Protein AF-A0A3S3CZH0-F1 (afdb_monomer_lite)

Foldseek 3Di:
DDDDDDDDDDDDDDDDDDDDPPPPPDDDDDDDDDDDPDDPPPPPPQDPVNVVVVVVVVVVVVVCVVPVQFDDWDWDQDPPDPDRIDIDTFGQADDDPAWAKWAFPPDPAPDRIWTKHWDCVPDDPNWTKIWTWDAHPNDIDIDIDTPVVPRRGIHYGDDD

Radius of gyration: 32.29 Å; chains: 1; bounding box: 43×74×87 Å

Sequence (160 aa):
MLKKITASADGGALPNSMVNRRLILAGMTSLPAMAGATASATAKTITPLERFNAALAEFKAAAEALDPRIYDWTIKSNGDLGCGLLIAAWRQTTVYEGDGWYAVPHSRIEDDRVFVERSPKHDRNGERWFRITSYYGNRPASAVTPESSFIKEYGRKLSL

pLDDT: mean 77.38, std 21.3, range [31.55, 97.62]

Structure (mmCIF, N/CA/C/O backbone):
data_AF-A0A3S3CZH0-F1
#
_entry.id   AF-A0A3S3CZH0-F1
#
loop_
_atom_site.group_PDB
_atom_site.id
_atom_site.type_symbol
_atom_site.label_atom_id
_atom_site.label_alt_id
_atom_site.label_comp_id
_atom_site.label_asym_id
_atom_site.label_entity_id
_atom_site.label_seq_id
_atom_site.pdbx_PDB_ins_code
_atom_site.Cartn_x
_atom_site.Cartn_y
_atom_site.Cartn_z
_atom_site.occupancy
_atom_site.B_iso_or_equiv
_atom_site.auth_seq_id
_atom_site.auth_comp_id
_atom_site.auth_asym_id
_atom_site.auth_atom_id
_atom_site.pdbx_PDB_model_num
ATOM 1 N N . MET A 1 1 ? 12.975 -52.040 -32.795 1.00 38.78 1 MET A N 1
ATOM 2 C CA . MET A 1 1 ? 12.580 -52.257 -34.207 1.00 38.78 1 MET A CA 1
ATOM 3 C C . MET A 1 1 ? 11.265 -51.523 -34.450 1.00 38.78 1 MET A C 1
ATOM 5 O O . MET A 1 1 ? 10.248 -51.940 -33.912 1.00 38.78 1 MET A O 1
ATOM 9 N N . LEU A 1 2 ? 11.299 -50.386 -35.155 1.00 36.19 2 LEU A N 1
ATOM 10 C CA . LEU A 1 2 ? 10.114 -49.584 -35.487 1.00 36.19 2 LEU A CA 1
ATOM 11 C C . LEU A 1 2 ? 9.284 -50.282 -36.577 1.00 36.19 2 LEU A C 1
ATOM 13 O O . LEU A 1 2 ? 9.810 -50.575 -37.650 1.00 36.19 2 LEU A O 1
ATOM 17 N N . LYS A 1 3 ? 7.985 -50.487 -36.331 1.00 40.25 3 LYS A N 1
ATOM 18 C CA . LYS A 1 3 ? 7.010 -50.819 -37.379 1.00 40.25 3 LYS A CA 1
ATOM 19 C C . LYS A 1 3 ? 6.496 -49.527 -38.010 1.00 40.25 3 LYS A C 1
ATOM 21 O O . LYS A 1 3 ? 5.883 -48.696 -37.350 1.00 40.25 3 LYS A O 1
ATOM 26 N N . LYS A 1 4 ? 6.780 -49.388 -39.301 1.00 38.50 4 LYS A N 1
ATOM 27 C CA . LYS A 1 4 ? 6.278 -48.356 -40.207 1.00 38.50 4 LYS A CA 1
ATOM 28 C C . LYS A 1 4 ? 4.802 -48.662 -40.497 1.00 38.50 4 LYS A C 1
ATOM 30 O O . L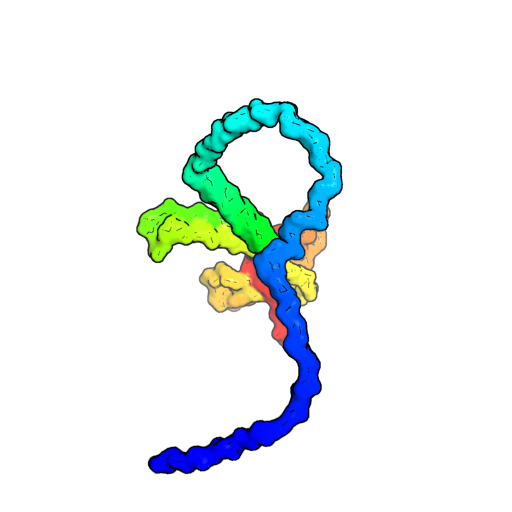YS A 1 4 ? 4.510 -49.746 -40.993 1.00 38.50 4 LYS A O 1
ATOM 35 N N . ILE A 1 5 ? 3.896 -47.738 -40.187 1.00 42.53 5 ILE A N 1
ATOM 36 C CA . ILE A 1 5 ? 2.503 -47.775 -40.652 1.00 42.53 5 ILE A CA 1
ATOM 37 C C . ILE A 1 5 ? 2.254 -46.486 -41.434 1.00 42.53 5 ILE A C 1
ATOM 39 O O . ILE A 1 5 ? 2.339 -45.382 -40.905 1.00 42.53 5 ILE A O 1
ATOM 43 N N . THR A 1 6 ? 2.030 -46.675 -42.727 1.00 38.12 6 THR A N 1
ATOM 44 C CA . THR A 1 6 ? 1.561 -45.719 -43.731 1.00 38.12 6 THR A CA 1
ATOM 45 C C . THR A 1 6 ? 0.096 -45.353 -43.500 1.00 38.12 6 THR A C 1
ATOM 47 O O . THR A 1 6 ? -0.707 -46.229 -43.190 1.00 38.12 6 THR A O 1
ATOM 50 N N . ALA A 1 7 ? -0.260 -44.089 -43.739 1.00 41.06 7 ALA A N 1
ATOM 51 C CA . ALA A 1 7 ? -1.637 -43.652 -43.959 1.00 41.06 7 ALA A CA 1
ATOM 52 C C . ALA A 1 7 ? -1.792 -43.131 -45.398 1.00 41.06 7 ALA A C 1
ATOM 54 O O . ALA A 1 7 ? -0.850 -42.586 -45.974 1.00 41.06 7 ALA A O 1
ATOM 55 N N . SER A 1 8 ? -2.973 -43.393 -45.954 1.00 37.66 8 SER A N 1
ATOM 56 C CA . SER A 1 8 ? -3.353 -43.314 -47.366 1.00 37.66 8 SER A CA 1
ATOM 57 C C . SER A 1 8 ? -3.552 -41.888 -47.878 1.00 37.66 8 SER A C 1
ATOM 59 O O . SER A 1 8 ? -4.036 -41.022 -47.152 1.00 37.66 8 SER A O 1
ATOM 61 N N . ALA A 1 9 ? -3.236 -41.694 -49.159 1.00 44.59 9 ALA A N 1
ATOM 62 C CA . ALA A 1 9 ? -3.735 -40.600 -49.984 1.00 44.59 9 ALA A CA 1
ATOM 63 C C . ALA A 1 9 ? -5.150 -40.935 -50.490 1.00 44.59 9 ALA A C 1
ATOM 65 O O . ALA A 1 9 ? -5.438 -42.113 -50.684 1.00 44.59 9 ALA A O 1
ATOM 66 N N . ASP A 1 10 ? -5.987 -39.900 -50.616 1.00 38.41 10 ASP A N 1
ATOM 67 C CA . ASP A 1 10 ? -7.184 -39.719 -51.467 1.00 38.41 10 ASP A CA 1
ATOM 68 C C . ASP A 1 10 ? -8.091 -38.706 -50.740 1.00 38.41 10 ASP A C 1
ATOM 70 O O . ASP A 1 10 ? -8.355 -38.848 -49.554 1.00 38.41 10 ASP A O 1
ATOM 74 N N . GLY A 1 11 ? -8.603 -37.619 -51.303 1.00 34.88 11 GLY A N 1
ATOM 75 C CA . GLY A 1 11 ? -8.612 -37.080 -52.652 1.00 34.88 11 GLY A CA 1
ATOM 76 C C . GLY A 1 11 ? -9.591 -35.897 -52.619 1.00 34.88 11 GLY A C 1
ATOM 77 O O . GLY A 1 11 ? -10.678 -36.006 -52.056 1.00 34.88 11 GLY A O 1
ATOM 78 N N . GLY A 1 12 ? -9.198 -34.748 -53.166 1.00 31.55 12 GLY A N 1
ATOM 79 C CA . GLY A 1 12 ? -10.036 -33.546 -53.202 1.00 31.55 12 GLY A CA 1
ATOM 80 C C . GLY A 1 12 ? -9.333 -32.384 -53.899 1.00 31.55 12 GLY A C 1
ATOM 81 O O . GLY A 1 12 ? -8.758 -31.520 -53.249 1.00 31.55 12 GLY A O 1
ATOM 82 N N . ALA A 1 13 ? -9.332 -32.413 -55.232 1.00 35.16 13 ALA A N 1
ATOM 83 C CA . ALA A 1 13 ? -8.869 -31.354 -56.137 1.00 35.16 13 ALA A CA 1
ATOM 84 C C . ALA A 1 13 ? -9.944 -30.228 -56.220 1.00 35.16 13 ALA A C 1
ATOM 86 O O . ALA A 1 13 ? -11.094 -30.503 -55.896 1.00 35.16 13 ALA A O 1
ATOM 87 N N . LEU A 1 14 ? -9.752 -28.946 -56.576 1.00 39.91 14 LEU A N 1
ATOM 88 C CA . LEU A 1 14 ? -8.950 -28.154 -57.542 1.00 39.91 14 LEU A CA 1
ATOM 89 C C . LEU A 1 14 ? -9.093 -26.643 -57.132 1.00 39.91 14 LEU A C 1
ATOM 91 O O . LEU A 1 14 ? -9.837 -26.386 -56.186 1.00 39.91 14 LEU A O 1
ATOM 95 N N . PRO A 1 15 ? -8.581 -25.607 -57.849 1.00 46.19 15 PRO A N 1
ATOM 96 C CA . PRO A 1 15 ? -7.591 -25.560 -58.923 1.00 46.19 15 PRO A CA 1
ATOM 97 C C . PRO A 1 15 ? -6.416 -24.592 -58.663 1.00 46.19 15 PRO A C 1
ATOM 99 O O . PRO A 1 15 ? -6.454 -23.642 -57.886 1.00 46.19 15 PRO A O 1
ATOM 102 N N . ASN A 1 16 ? -5.385 -24.824 -59.464 1.00 52.00 16 ASN A N 1
ATOM 103 C CA . ASN A 1 16 ? -4.320 -23.904 -59.822 1.00 52.00 16 ASN A CA 1
ATOM 104 C C . ASN A 1 16 ? -4.896 -22.589 -60.395 1.00 52.00 16 ASN A C 1
ATOM 106 O O . ASN A 1 16 ? -5.532 -22.609 -61.447 1.00 52.00 16 ASN A O 1
ATOM 110 N N . SER A 1 17 ? -4.601 -21.441 -59.787 1.00 43.41 17 SER A N 1
ATOM 111 C CA . SER A 1 17 ? -4.575 -20.175 -60.526 1.00 43.41 17 SER A CA 1
ATOM 112 C C . SER A 1 17 ? -3.340 -19.385 -60.124 1.00 43.41 17 SER A C 1
ATOM 114 O O . SER A 1 17 ? -3.255 -18.820 -59.034 1.00 43.41 17 SER A O 1
ATOM 116 N N . MET A 1 18 ? -2.369 -19.385 -61.033 1.00 50.25 18 MET A N 1
ATOM 117 C CA . MET A 1 18 ? -1.267 -18.439 -61.095 1.00 50.25 18 MET A CA 1
ATOM 118 C C . MET A 1 18 ? -1.773 -17.020 -60.810 1.00 50.25 18 MET A C 1
ATOM 120 O O . MET A 1 18 ? -2.481 -16.444 -61.632 1.00 50.25 18 MET A O 1
ATOM 124 N N . VAL A 1 19 ? -1.387 -16.433 -59.677 1.00 45.81 19 VAL A N 1
ATOM 125 C CA . VAL A 1 19 ? -1.549 -14.993 -59.456 1.00 45.81 19 VAL A CA 1
ATOM 126 C C . VAL A 1 19 ? -0.182 -14.396 -59.156 1.00 45.81 19 VAL A C 1
ATOM 128 O O . VAL A 1 19 ? 0.452 -14.639 -58.131 1.00 45.81 19 VAL A O 1
ATOM 131 N N . ASN A 1 20 ? 0.280 -13.655 -60.158 1.00 46.03 20 ASN A N 1
ATOM 132 C CA . ASN A 1 20 ? 1.521 -12.907 -60.240 1.00 46.03 20 ASN A CA 1
ATOM 133 C C . ASN A 1 20 ? 1.842 -12.118 -58.960 1.00 46.03 20 ASN A C 1
ATOM 135 O O . ASN A 1 20 ? 1.115 -11.198 -58.590 1.00 46.03 20 ASN A O 1
ATOM 139 N N . ARG A 1 21 ? 3.032 -12.347 -58.388 1.00 49.94 21 ARG A N 1
ATOM 140 C CA . ARG A 1 21 ? 3.687 -11.490 -57.372 1.00 49.94 21 ARG A CA 1
ATOM 141 C C . ARG A 1 21 ? 4.088 -10.091 -57.898 1.00 49.94 21 ARG A C 1
ATOM 143 O O . ARG A 1 21 ? 5.068 -9.514 -57.438 1.00 49.94 21 ARG A O 1
ATOM 150 N N . ARG A 1 22 ? 3.392 -9.542 -58.898 1.00 54.28 22 ARG A N 1
ATOM 151 C CA . ARG A 1 22 ? 3.813 -8.327 -59.622 1.00 54.28 22 ARG A CA 1
ATOM 152 C C . ARG A 1 22 ? 2.708 -7.324 -59.953 1.00 54.28 22 ARG A C 1
ATOM 154 O O . ARG A 1 22 ? 2.944 -6.442 -60.767 1.00 54.28 22 ARG A O 1
ATOM 161 N N . LEU A 1 23 ? 1.541 -7.395 -59.315 1.00 50.50 23 LEU A N 1
ATOM 162 C CA . LEU A 1 23 ? 0.478 -6.419 -59.572 1.00 50.50 23 LEU A CA 1
ATOM 163 C C . LEU A 1 23 ? -0.247 -5.974 -58.293 1.00 50.50 23 LEU A C 1
ATOM 165 O O . LEU A 1 23 ? -1.427 -6.233 -58.112 1.00 50.50 23 LEU A O 1
ATOM 169 N N . ILE A 1 24 ? 0.464 -5.269 -57.411 1.00 53.31 24 ILE A N 1
ATOM 170 C CA . ILE A 1 24 ? -0.151 -4.258 -56.534 1.00 53.31 24 ILE A CA 1
ATOM 171 C C . ILE A 1 24 ? 0.693 -2.986 -56.673 1.00 53.31 24 ILE A C 1
ATOM 173 O O . ILE A 1 24 ? 1.469 -2.613 -55.803 1.00 53.31 24 ILE A O 1
ATOM 177 N N . LEU A 1 25 ? 0.599 -2.371 -57.853 1.00 51.59 25 LEU A N 1
ATOM 178 C CA . LEU A 1 25 ? 1.055 -1.009 -58.127 1.00 51.59 25 LEU A CA 1
ATOM 179 C C . LEU A 1 25 ? 0.090 -0.374 -59.134 1.00 51.59 25 LEU A C 1
ATOM 181 O O . LEU A 1 25 ? 0.439 -0.113 -60.278 1.00 51.59 25 LEU A O 1
ATOM 185 N N . ALA A 1 26 ? -1.163 -0.206 -58.723 1.00 51.56 26 ALA A N 1
ATOM 186 C CA . ALA A 1 26 ? -2.151 0.587 -59.449 1.00 51.56 26 ALA A CA 1
ATOM 187 C C . ALA A 1 26 ? -3.289 0.947 -58.487 1.00 51.56 26 ALA A C 1
ATOM 189 O O . ALA A 1 26 ? -4.358 0.350 -58.496 1.00 51.56 26 ALA A O 1
ATOM 190 N N . GLY A 1 27 ? -3.005 1.886 -57.590 1.00 47.84 27 GLY A N 1
ATOM 191 C CA . GLY A 1 27 ? -3.966 2.405 -56.617 1.00 47.84 27 GLY A CA 1
ATOM 192 C C . GLY A 1 27 ? -3.541 3.758 -56.055 1.00 47.84 27 GLY A C 1
ATOM 193 O O . GLY A 1 27 ? -3.803 4.052 -54.898 1.00 47.84 27 GLY A O 1
ATOM 194 N N . MET A 1 28 ? -2.826 4.555 -56.855 1.00 42.84 28 MET A N 1
ATOM 195 C CA . MET A 1 28 ? -2.484 5.943 -56.550 1.00 42.84 28 MET A CA 1
ATOM 196 C C . MET A 1 28 ? -3.220 6.838 -57.542 1.00 42.84 28 MET A C 1
ATOM 198 O O . MET A 1 28 ? -2.670 7.252 -58.559 1.00 42.84 28 MET A O 1
ATOM 202 N N . THR A 1 29 ? -4.490 7.106 -57.270 1.00 45.97 29 THR A N 1
ATOM 203 C CA . THR A 1 29 ? -5.198 8.221 -57.896 1.00 45.97 29 THR A CA 1
ATOM 204 C C . THR A 1 29 ? -5.068 9.437 -56.983 1.00 45.97 29 THR A C 1
ATOM 206 O O . THR A 1 29 ? -5.428 9.370 -55.812 1.00 45.97 29 THR A O 1
ATOM 209 N N . SER A 1 30 ? -4.526 10.512 -57.565 1.00 45.75 30 SER A N 1
ATOM 210 C CA . SER A 1 30 ? -4.386 11.889 -57.063 1.00 45.75 30 SER A CA 1
ATOM 211 C C . SER A 1 30 ? -3.413 12.147 -55.901 1.00 45.75 30 SER A C 1
ATOM 213 O O . SER A 1 30 ? -3.822 12.405 -54.773 1.00 45.75 30 SER A O 1
ATOM 215 N N . LEU A 1 31 ? -2.116 12.208 -56.220 1.00 39.88 31 LEU A N 1
ATOM 2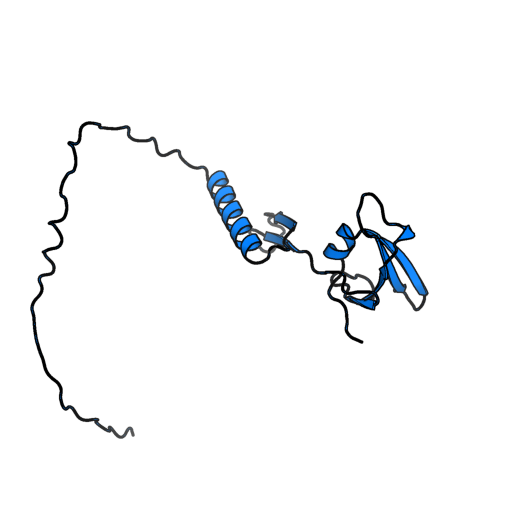16 C CA . LEU A 1 31 ? -1.166 13.084 -55.522 1.00 39.88 31 LEU A CA 1
ATOM 217 C C . LEU A 1 31 ? -1.116 14.435 -56.259 1.00 39.88 31 LEU A C 1
ATOM 219 O O . LEU A 1 31 ? -0.814 14.436 -57.455 1.00 39.88 31 LEU A O 1
ATOM 223 N N . PRO A 1 32 ? -1.355 15.585 -55.604 1.00 45.69 32 PRO A N 1
ATOM 224 C CA . PRO A 1 32 ? -0.863 16.855 -56.110 1.00 45.69 32 PRO A CA 1
ATOM 225 C C . PRO A 1 32 ? 0.668 16.874 -56.040 1.00 45.69 32 PRO A C 1
ATOM 227 O O . PRO A 1 32 ? 1.282 16.274 -55.158 1.00 45.69 32 PRO A O 1
ATOM 230 N N . ALA A 1 33 ? 1.252 17.553 -57.020 1.00 44.06 33 ALA A N 1
ATOM 231 C CA . ALA A 1 33 ? 2.670 17.645 -57.319 1.00 44.06 33 ALA A CA 1
ATOM 232 C C . ALA A 1 33 ? 3.585 17.853 -56.099 1.00 44.06 33 ALA A C 1
ATOM 234 O O . ALA A 1 33 ? 3.340 18.701 -55.242 1.00 44.06 33 ALA A O 1
ATOM 235 N N . MET A 1 34 ? 4.712 17.135 -56.105 1.00 49.91 34 MET A N 1
ATOM 236 C CA . MET A 1 34 ? 5.886 17.486 -55.316 1.00 49.91 34 MET A CA 1
ATOM 237 C C . MET A 1 34 ? 6.344 18.902 -55.685 1.00 49.91 34 MET A C 1
ATOM 239 O O . MET A 1 34 ? 6.913 19.122 -56.751 1.00 49.91 34 MET A O 1
ATOM 243 N N . ALA A 1 35 ? 6.133 19.848 -54.781 1.00 45.84 35 ALA A N 1
ATOM 244 C CA . ALA A 1 35 ? 6.847 21.112 -54.745 1.00 45.84 35 ALA A CA 1
ATOM 245 C C . ALA A 1 35 ? 7.056 21.469 -53.275 1.00 45.84 35 ALA A C 1
ATOM 247 O O . ALA A 1 35 ? 6.148 21.924 -52.587 1.00 45.84 35 ALA A O 1
ATOM 248 N N . GLY A 1 36 ? 8.257 21.189 -52.785 1.00 44.84 36 GLY A N 1
ATOM 249 C CA . GLY A 1 36 ? 8.641 21.479 -51.414 1.00 44.84 36 GLY A CA 1
ATOM 250 C C . GLY A 1 36 ? 9.669 20.480 -50.931 1.00 44.84 36 GLY A C 1
ATOM 251 O O . GLY A 1 36 ? 9.329 19.503 -50.275 1.00 44.84 36 GLY A O 1
ATOM 252 N N . ALA A 1 37 ? 10.939 20.742 -51.232 1.00 53.16 37 ALA A N 1
ATOM 253 C CA . ALA A 1 37 ? 12.035 20.269 -50.402 1.00 53.16 37 ALA A CA 1
ATOM 254 C C . ALA A 1 37 ? 11.871 20.904 -49.010 1.00 53.16 37 ALA A C 1
ATOM 256 O O . ALA A 1 37 ? 12.491 21.914 -48.686 1.00 53.16 37 ALA A O 1
ATOM 257 N N . THR A 1 38 ? 10.953 20.376 -48.204 1.00 46.06 38 THR A N 1
ATOM 258 C CA . THR A 1 38 ? 10.794 20.785 -46.816 1.00 46.06 38 THR A CA 1
ATOM 259 C C . THR A 1 38 ? 11.893 20.103 -46.033 1.00 46.06 38 THR A C 1
ATOM 261 O O . THR A 1 38 ? 11.838 18.896 -45.833 1.00 46.06 38 THR A O 1
ATOM 264 N N . ALA A 1 39 ? 12.894 20.913 -45.689 1.00 48.41 39 ALA A N 1
ATOM 265 C CA . ALA A 1 39 ? 13.838 20.766 -44.594 1.00 48.41 39 ALA A CA 1
ATOM 266 C C . ALA A 1 39 ? 14.249 19.326 -44.257 1.00 48.41 39 ALA A C 1
ATOM 268 O O . ALA A 1 39 ? 13.476 18.549 -43.701 1.00 48.41 39 ALA A O 1
ATOM 269 N N . SER A 1 40 ? 15.537 19.027 -44.448 1.00 43.75 40 SER A N 1
ATOM 270 C CA . SER A 1 40 ? 16.212 18.075 -43.569 1.00 43.75 40 SER A CA 1
ATOM 271 C C . SER A 1 40 ? 15.951 18.543 -42.138 1.00 43.75 40 SER A C 1
ATOM 273 O O . SER A 1 40 ? 16.577 19.493 -41.665 1.00 43.75 40 SER A O 1
ATOM 275 N N . ALA A 1 41 ? 14.938 17.963 -41.492 1.00 53.88 41 ALA A N 1
ATOM 276 C CA . ALA A 1 41 ? 14.737 18.113 -40.073 1.00 53.88 41 ALA A CA 1
ATOM 277 C C . ALA A 1 41 ? 16.018 17.554 -39.477 1.00 53.88 41 ALA A C 1
ATOM 279 O O . ALA A 1 41 ? 16.265 16.350 -39.552 1.00 53.88 41 ALA A O 1
ATOM 280 N N . THR A 1 42 ? 16.880 18.439 -38.985 1.00 53.03 42 THR A N 1
ATOM 281 C CA . THR A 1 42 ? 18.011 18.067 -38.152 1.00 53.03 42 THR A CA 1
ATOM 282 C C . THR A 1 42 ? 17.440 17.147 -37.090 1.00 53.03 42 THR A C 1
ATOM 284 O O . THR A 1 42 ? 16.685 17.592 -36.226 1.00 53.03 42 THR A O 1
ATOM 287 N N . ALA A 1 43 ? 17.694 15.843 -37.235 1.00 60.47 43 ALA A N 1
ATOM 288 C CA . ALA A 1 43 ? 17.198 14.842 -36.315 1.00 60.47 43 ALA A CA 1
ATOM 289 C C . ALA A 1 43 ? 17.694 15.279 -34.944 1.00 60.47 43 ALA A C 1
ATOM 291 O O . ALA A 1 43 ? 18.899 15.283 -34.695 1.00 60.47 43 ALA A O 1
ATOM 292 N N . LYS A 1 44 ? 16.777 15.777 -34.109 1.00 70.50 44 LYS A N 1
ATOM 293 C CA . LYS A 1 44 ? 17.123 16.295 -32.795 1.00 70.50 44 LYS A CA 1
ATOM 294 C C . LYS A 1 44 ? 17.797 15.136 -32.079 1.00 70.50 44 LYS A C 1
ATOM 296 O O . LYS A 1 44 ? 17.161 14.106 -31.864 1.00 70.50 44 LYS A O 1
ATOM 301 N N . THR A 1 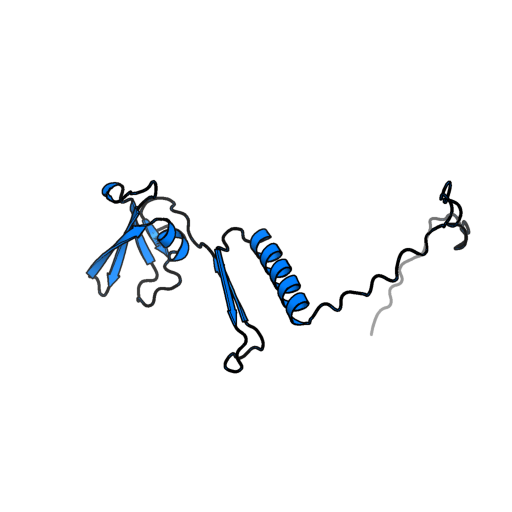45 ? 19.095 15.253 -31.819 1.00 77.56 45 THR A N 1
ATOM 302 C CA . THR A 1 45 ? 19.854 14.175 -31.193 1.00 77.56 45 THR A CA 1
ATOM 303 C C . THR A 1 45 ? 19.324 14.009 -29.779 1.00 77.56 45 THR A C 1
ATOM 305 O O . THR A 1 45 ? 19.712 14.748 -28.880 1.00 77.56 45 THR A O 1
ATOM 308 N N . ILE A 1 46 ? 18.394 13.070 -29.598 1.00 86.38 46 ILE A N 1
ATOM 309 C CA . ILE A 1 46 ? 17.829 12.750 -28.290 1.00 86.38 46 ILE A CA 1
ATOM 310 C C . ILE A 1 46 ? 18.962 12.167 -27.453 1.00 86.38 46 ILE A C 1
ATOM 312 O O . ILE A 1 46 ? 19.559 11.141 -27.822 1.00 86.38 46 ILE A O 1
ATOM 316 N N . THR A 1 47 ? 19.250 12.832 -26.343 1.00 94.06 47 THR A N 1
ATOM 317 C CA . THR A 1 47 ? 20.272 12.435 -25.380 1.00 94.06 47 THR A CA 1
ATOM 318 C C . THR A 1 47 ? 19.914 11.086 -24.743 1.00 94.06 47 THR A C 1
ATOM 320 O O . THR A 1 47 ? 18.735 10.738 -24.641 1.00 94.06 47 THR A O 1
ATOM 323 N N . PRO A 1 48 ? 20.896 10.294 -24.276 1.00 92.50 48 PRO A N 1
ATOM 324 C CA . PRO A 1 48 ? 20.611 9.045 -23.565 1.00 92.50 48 PRO A CA 1
ATOM 325 C C . PRO A 1 48 ? 19.669 9.226 -22.365 1.00 92.50 48 PRO A C 1
ATOM 327 O O . PRO A 1 48 ? 18.802 8.387 -22.137 1.00 92.50 48 PRO A O 1
ATOM 330 N N . LEU A 1 49 ? 19.789 10.347 -21.644 1.00 91.12 49 LEU A N 1
ATOM 331 C CA . LEU A 1 49 ? 18.923 10.675 -20.512 1.00 91.12 49 LEU A CA 1
ATOM 332 C C . LEU A 1 49 ? 17.469 10.909 -20.943 1.00 91.12 49 LEU A C 1
ATOM 334 O O . LEU A 1 49 ? 16.551 10.411 -20.300 1.00 91.12 49 LEU A O 1
ATOM 338 N N . GLU A 1 50 ? 17.244 11.625 -22.046 1.00 94.12 50 GLU A N 1
ATOM 339 C CA . GLU A 1 50 ? 15.895 11.818 -22.588 1.00 94.12 50 GLU A CA 1
ATOM 340 C C . GLU A 1 50 ? 15.267 10.486 -23.018 1.00 94.12 50 GLU A C 1
ATOM 342 O O . GLU A 1 50 ? 14.091 10.257 -22.745 1.00 94.12 50 GLU A O 1
ATOM 347 N N . ARG A 1 51 ? 16.048 9.571 -23.615 1.00 94.69 51 ARG A N 1
ATOM 348 C CA . ARG A 1 51 ? 15.563 8.219 -23.957 1.00 94.69 51 ARG A CA 1
ATOM 349 C C . ARG A 1 51 ? 15.199 7.421 -22.711 1.00 94.69 51 ARG A C 1
ATOM 351 O O . ARG A 1 51 ? 14.160 6.770 -22.694 1.00 94.69 51 ARG A O 1
ATOM 358 N N . PHE A 1 52 ? 16.035 7.489 -21.674 1.00 91.94 52 PHE A N 1
ATOM 359 C CA . PHE A 1 52 ? 15.770 6.830 -20.398 1.00 91.94 52 PHE A CA 1
ATOM 360 C C . PHE A 1 52 ? 14.486 7.357 -19.753 1.00 91.94 52 PHE A C 1
ATOM 362 O O . PHE A 1 52 ? 13.627 6.569 -19.375 1.00 91.94 52 PHE A O 1
ATOM 369 N N . ASN A 1 53 ? 14.316 8.679 -19.685 1.00 94.81 53 ASN A N 1
ATOM 370 C CA . ASN A 1 53 ? 13.123 9.290 -19.103 1.00 94.81 53 ASN A CA 1
ATOM 371 C C . ASN A 1 53 ? 11.857 8.967 -19.907 1.00 94.81 53 ASN A C 1
ATOM 373 O O . ASN A 1 53 ? 10.816 8.713 -19.307 1.00 94.81 53 ASN A O 1
ATOM 377 N N . ALA A 1 54 ? 11.942 8.934 -21.241 1.00 96.00 54 ALA A N 1
ATOM 378 C CA . ALA A 1 54 ? 10.826 8.535 -22.095 1.00 96.00 54 ALA A CA 1
ATOM 379 C C . ALA A 1 54 ? 10.427 7.070 -21.857 1.00 96.00 54 ALA A C 1
ATOM 381 O O . ALA A 1 54 ? 9.257 6.788 -21.612 1.00 96.00 54 ALA A O 1
ATOM 382 N N . ALA A 1 55 ? 11.401 6.155 -21.838 1.00 95.50 55 ALA A N 1
ATOM 383 C CA . ALA A 1 55 ? 11.156 4.740 -21.562 1.00 95.50 55 ALA A CA 1
ATOM 384 C C . ALA A 1 55 ? 10.610 4.515 -20.143 1.00 95.50 55 ALA A C 1
ATOM 386 O O . ALA A 1 55 ? 9.711 3.705 -19.936 1.00 95.50 55 ALA A O 1
ATOM 387 N N . LEU A 1 56 ? 11.120 5.258 -19.159 1.00 95.81 56 LEU A N 1
ATOM 388 C CA . LEU A 1 56 ? 10.629 5.209 -17.787 1.00 95.81 56 LEU A CA 1
ATOM 389 C C . LEU A 1 56 ? 9.184 5.711 -17.690 1.00 95.81 56 LEU A C 1
ATOM 391 O O . LEU A 1 56 ? 8.390 5.116 -16.969 1.00 95.81 56 LEU A O 1
ATOM 395 N N . ALA A 1 57 ? 8.834 6.785 -18.399 1.00 96.62 57 ALA A N 1
ATOM 396 C CA . ALA A 1 57 ? 7.467 7.295 -18.434 1.00 96.62 57 ALA A CA 1
ATOM 397 C C . ALA A 1 57 ? 6.505 6.281 -19.069 1.00 96.62 57 ALA A C 1
ATOM 399 O O . ALA A 1 57 ? 5.441 6.025 -18.509 1.00 96.62 57 ALA A O 1
ATOM 400 N N . GLU A 1 58 ? 6.900 5.655 -20.181 1.00 97.62 58 GLU A N 1
ATOM 401 C CA . GLU A 1 58 ? 6.126 4.590 -20.828 1.00 97.62 58 GLU A CA 1
ATOM 402 C C . GLU A 1 58 ? 5.943 3.382 -19.899 1.00 97.62 58 GLU A C 1
ATOM 404 O O . GLU A 1 58 ? 4.827 2.895 -19.723 1.00 97.62 58 GLU A O 1
ATOM 409 N N . PHE A 1 59 ? 7.013 2.949 -19.228 1.00 96.50 59 PHE A N 1
ATOM 410 C CA . PHE A 1 59 ? 6.963 1.861 -18.253 1.00 96.50 59 PHE A CA 1
ATOM 411 C C . PHE A 1 59 ? 6.013 2.165 -17.089 1.00 96.50 59 PHE A C 1
ATOM 413 O O . PHE A 1 59 ? 5.187 1.323 -16.735 1.00 96.50 59 PHE A O 1
ATOM 420 N N . LYS A 1 60 ? 6.097 3.369 -16.506 1.00 96.69 60 LYS A N 1
ATOM 421 C CA . LYS A 1 60 ? 5.203 3.786 -15.417 1.00 96.69 60 LYS A CA 1
ATOM 422 C C . LYS A 1 60 ? 3.749 3.818 -15.870 1.00 96.69 60 LYS A C 1
ATOM 424 O O . LYS A 1 60 ? 2.904 3.247 -15.189 1.00 96.69 60 LYS A O 1
ATOM 429 N N . ALA A 1 61 ? 3.476 4.399 -17.038 1.00 96.06 61 ALA A N 1
ATOM 430 C CA . ALA A 1 61 ? 2.130 4.456 -17.597 1.00 96.06 61 ALA A CA 1
ATOM 431 C C . ALA A 1 61 ? 1.553 3.052 -17.844 1.00 96.06 61 ALA A C 1
ATOM 433 O O . ALA A 1 61 ? 0.403 2.786 -17.500 1.00 96.06 61 ALA A O 1
ATOM 434 N N . ALA A 1 62 ? 2.354 2.128 -18.383 1.00 97.19 62 ALA A N 1
ATOM 435 C CA . ALA A 1 62 ? 1.937 0.743 -18.587 1.00 97.19 62 ALA A CA 1
ATOM 436 C C . ALA A 1 62 ? 1.669 0.012 -17.259 1.00 97.19 62 ALA A C 1
ATOM 438 O O . ALA A 1 62 ? 0.699 -0.739 -17.148 1.00 97.19 62 ALA A O 1
ATOM 439 N N . ALA A 1 63 ? 2.500 0.240 -16.240 1.00 96.56 63 ALA A N 1
ATOM 440 C CA . ALA A 1 63 ? 2.326 -0.364 -14.924 1.00 96.56 63 ALA A CA 1
ATOM 441 C C . ALA A 1 63 ? 1.096 0.182 -14.182 1.00 96.56 63 ALA A C 1
ATOM 443 O O . ALA A 1 63 ? 0.347 -0.596 -13.599 1.00 96.56 63 ALA A O 1
ATOM 444 N N . GLU A 1 64 ? 0.853 1.491 -14.234 1.00 96.19 64 GLU A N 1
ATOM 445 C CA . GLU A 1 64 ? -0.328 2.135 -13.640 1.00 96.19 64 GLU A CA 1
ATOM 446 C C . GLU A 1 64 ? -1.620 1.742 -14.372 1.00 96.19 64 GLU A C 1
ATOM 448 O O . GLU A 1 64 ? -2.665 1.590 -13.740 1.00 96.19 64 GLU A O 1
ATOM 453 N N . ALA A 1 65 ? -1.554 1.494 -15.686 1.00 95.88 65 ALA A N 1
ATOM 454 C CA . ALA A 1 65 ? -2.670 0.918 -16.436 1.00 95.88 65 ALA A CA 1
ATOM 455 C C . ALA A 1 65 ? -2.984 -0.530 -16.010 1.00 95.88 65 ALA A C 1
ATOM 457 O O . ALA A 1 65 ? -4.141 -0.947 -16.068 1.00 95.88 65 ALA A O 1
ATOM 458 N N . LEU A 1 66 ? -1.973 -1.294 -15.578 1.00 95.69 66 LEU A N 1
ATOM 459 C CA . LEU A 1 66 ? -2.132 -2.665 -15.084 1.00 95.69 66 LEU A CA 1
ATOM 460 C C . LEU A 1 66 ? -2.642 -2.709 -13.633 1.00 95.69 66 LEU A C 1
ATOM 462 O O . LEU A 1 66 ? -3.545 -3.485 -13.326 1.00 95.69 66 LEU A O 1
ATOM 466 N N . ASP A 1 67 ? -2.056 -1.912 -12.737 1.00 92.62 67 ASP A N 1
ATOM 467 C CA . ASP A 1 67 ? -2.466 -1.801 -11.333 1.00 92.62 67 ASP A CA 1
ATOM 468 C C . ASP A 1 67 ? -2.685 -0.324 -10.957 1.00 92.62 67 ASP A C 1
ATOM 470 O O . ASP A 1 67 ? -1.746 0.354 -10.523 1.00 92.62 67 ASP A O 1
ATOM 474 N N . PRO A 1 68 ? -3.936 0.172 -11.043 1.00 91.88 68 PRO A N 1
ATOM 475 C CA . PRO A 1 68 ? -4.282 1.550 -10.688 1.00 91.88 68 PRO A CA 1
ATOM 476 C C . PRO A 1 68 ? -4.038 1.915 -9.216 1.00 91.88 68 PRO A C 1
ATOM 478 O O . PRO A 1 68 ? -4.237 3.062 -8.825 1.00 91.88 68 PRO A O 1
ATOM 481 N N . ARG A 1 69 ? -3.652 0.952 -8.367 1.00 90.44 69 ARG A N 1
ATOM 482 C CA . ARG A 1 69 ? -3.352 1.183 -6.947 1.00 90.44 69 ARG A CA 1
ATOM 483 C C . ARG A 1 69 ? -1.915 1.637 -6.710 1.00 90.44 69 ARG A C 1
ATOM 485 O O . ARG A 1 69 ? -1.574 1.933 -5.562 1.00 90.44 69 ARG A O 1
ATOM 492 N N . ILE A 1 70 ? -1.062 1.648 -7.735 1.00 93.38 70 ILE A N 1
ATOM 493 C CA . ILE A 1 70 ? 0.288 2.211 -7.642 1.00 93.38 70 ILE A CA 1
ATOM 494 C C . ILE A 1 70 ? 0.179 3.703 -7.317 1.00 93.38 70 ILE A C 1
ATOM 496 O O . ILE A 1 70 ? -0.558 4.430 -7.974 1.00 93.38 70 ILE A O 1
ATOM 500 N N . TYR A 1 71 ? 0.896 4.159 -6.289 1.00 88.19 71 TYR A N 1
ATOM 501 C CA . TYR A 1 71 ? 0.829 5.556 -5.842 1.00 88.19 71 TYR A CA 1
ATOM 502 C C . TYR A 1 71 ? 2.191 6.233 -5.682 1.00 88.19 71 TYR A C 1
ATOM 504 O O . TYR A 1 71 ? 2.240 7.452 -5.530 1.00 88.19 71 TYR A O 1
ATOM 512 N N . ASP A 1 72 ? 3.286 5.473 -5.667 1.00 91.44 72 ASP A N 1
ATOM 513 C CA . ASP A 1 72 ? 4.630 6.027 -5.515 1.00 91.44 72 ASP A CA 1
ATOM 514 C C . ASP A 1 72 ? 5.682 5.129 -6.177 1.00 91.44 72 ASP A C 1
ATOM 516 O O . ASP A 1 72 ? 5.499 3.915 -6.288 1.00 91.44 72 ASP A O 1
ATOM 520 N N . TRP A 1 73 ? 6.793 5.726 -6.607 1.00 94.38 73 TRP A N 1
ATOM 521 C CA . TRP A 1 73 ? 7.849 5.082 -7.384 1.00 94.38 73 TRP A CA 1
ATOM 522 C C . TRP A 1 73 ? 9.221 5.328 -6.759 1.00 94.38 73 TRP A C 1
ATOM 524 O O . TRP A 1 73 ? 9.624 6.463 -6.525 1.00 94.38 73 TRP A O 1
ATOM 534 N N . THR A 1 74 ? 10.001 4.266 -6.590 1.00 92.50 74 THR A N 1
ATOM 535 C CA . THR A 1 74 ? 11.405 4.326 -6.174 1.00 92.50 74 THR A CA 1
ATOM 536 C C . THR A 1 74 ? 12.300 3.867 -7.315 1.00 92.50 74 THR A C 1
ATOM 538 O O . THR A 1 74 ? 12.163 2.749 -7.807 1.00 92.50 74 THR A O 1
ATOM 541 N N . ILE A 1 75 ? 13.245 4.716 -7.716 1.00 91.88 75 ILE A N 1
ATOM 542 C CA . ILE A 1 75 ? 14.231 4.399 -8.752 1.00 91.88 75 ILE A CA 1
ATOM 543 C C . ILE A 1 75 ? 15.611 4.564 -8.141 1.00 91.88 75 ILE A C 1
ATOM 545 O O . ILE A 1 75 ? 15.934 5.627 -7.609 1.00 91.88 75 ILE A O 1
ATOM 549 N N . LYS A 1 76 ? 16.420 3.510 -8.195 1.00 88.88 76 LYS A N 1
ATOM 550 C CA . LYS A 1 76 ? 17.788 3.536 -7.686 1.00 88.88 76 LYS A CA 1
ATOM 551 C C . LYS A 1 76 ? 18.739 2.910 -8.692 1.00 88.88 76 LYS A C 1
ATOM 553 O O . LYS A 1 76 ? 18.512 1.807 -9.177 1.00 88.88 76 LYS A O 1
ATOM 558 N N . SER A 1 77 ? 19.836 3.606 -8.938 1.00 81.06 77 SER A N 1
ATOM 559 C CA . SER A 1 77 ? 20.980 3.123 -9.702 1.00 81.06 77 SER A CA 1
ATOM 560 C C . SER A 1 77 ? 22.227 3.425 -8.875 1.00 81.06 77 SER A C 1
ATOM 562 O O . SER A 1 77 ? 22.756 4.533 -8.924 1.00 81.06 77 SER A O 1
ATOM 564 N N . ASN A 1 78 ? 22.643 2.485 -8.032 1.00 75.06 78 ASN A N 1
ATOM 565 C CA . ASN A 1 78 ? 23.905 2.575 -7.299 1.00 75.06 78 ASN A CA 1
ATOM 566 C C . ASN A 1 78 ? 24.605 1.211 -7.365 1.00 75.06 78 ASN A C 1
ATOM 568 O O . ASN A 1 78 ? 23.927 0.186 -7.369 1.00 75.06 78 ASN A O 1
ATOM 572 N N . GLY A 1 79 ? 25.938 1.212 -7.399 1.00 63.84 79 GLY A N 1
ATOM 573 C CA . GLY A 1 79 ? 26.775 0.012 -7.459 1.00 63.84 79 GLY A CA 1
ATOM 574 C C . GLY A 1 79 ? 26.645 -0.911 -6.244 1.00 63.84 79 GLY A C 1
ATOM 575 O O . GLY A 1 79 ? 26.962 -2.088 -6.355 1.00 63.84 79 GLY A O 1
ATOM 576 N N . ASP A 1 80 ? 26.120 -0.410 -5.121 1.00 73.12 80 ASP A N 1
ATOM 577 C CA . ASP A 1 80 ? 25.837 -1.220 -3.924 1.00 73.12 80 ASP A CA 1
ATOM 578 C C . ASP A 1 80 ? 24.567 -2.079 -4.056 1.00 73.12 80 ASP A C 1
ATOM 580 O O . ASP A 1 80 ? 24.263 -2.901 -3.189 1.00 73.12 80 ASP A O 1
ATOM 584 N N . LEU A 1 81 ? 23.783 -1.889 -5.121 1.00 70.19 81 LEU A N 1
ATOM 585 C CA . LEU A 1 81 ? 22.674 -2.777 -5.442 1.00 70.19 81 LEU A CA 1
ATOM 586 C C . LEU A 1 81 ? 23.222 -3.977 -6.218 1.00 70.19 81 LEU A C 1
ATOM 588 O O . LEU A 1 81 ? 23.971 -3.813 -7.174 1.00 70.19 81 LEU A O 1
ATOM 592 N N . GLY A 1 82 ? 22.763 -5.191 -5.901 1.00 79.19 82 GLY A N 1
ATOM 593 C CA . GLY A 1 82 ? 23.053 -6.396 -6.699 1.00 79.19 82 GLY A CA 1
ATOM 594 C C . GLY A 1 82 ? 22.465 -6.381 -8.124 1.00 79.19 82 GLY A C 1
ATOM 595 O O . GLY A 1 82 ? 22.376 -7.426 -8.761 1.00 79.19 82 GLY A O 1
ATOM 596 N N . CYS A 1 83 ? 22.012 -5.223 -8.616 1.00 80.44 83 CYS A N 1
ATOM 597 C CA . CYS A 1 83 ? 2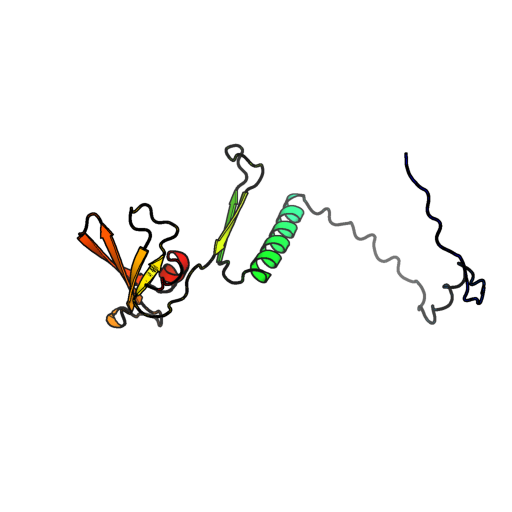1.447 -5.002 -9.943 1.00 80.44 83 CYS A CA 1
ATOM 598 C C . CYS A 1 83 ? 21.832 -3.603 -10.459 1.00 80.44 83 CYS A C 1
ATOM 600 O O . CYS A 1 83 ? 21.984 -2.666 -9.679 1.00 80.44 83 CYS A O 1
ATOM 602 N N . GLY A 1 84 ? 21.964 -3.447 -11.783 1.00 85.81 84 GLY A N 1
ATOM 603 C CA . GLY A 1 84 ? 22.356 -2.168 -12.398 1.00 85.81 84 GLY A CA 1
ATOM 604 C C . GLY A 1 84 ? 21.289 -1.066 -12.315 1.00 85.81 84 GLY A C 1
ATOM 605 O O . GLY A 1 84 ? 21.612 0.115 -12.423 1.00 85.81 84 GLY A O 1
ATOM 606 N N . LEU A 1 85 ? 20.024 -1.442 -12.113 1.00 89.75 85 LEU A N 1
ATOM 607 C CA . LEU A 1 85 ? 18.894 -0.531 -11.963 1.00 89.75 85 LEU A CA 1
ATOM 608 C C . LEU A 1 85 ? 17.776 -1.229 -11.184 1.00 89.75 85 LEU A C 1
ATOM 610 O O . LEU A 1 85 ? 17.327 -2.307 -11.572 1.00 89.75 85 LEU A O 1
ATOM 614 N N . LEU A 1 86 ? 17.298 -0.584 -10.123 1.00 90.62 86 LEU A N 1
ATOM 615 C CA . LEU A 1 86 ? 16.098 -0.971 -9.392 1.00 90.62 86 LEU A CA 1
ATOM 616 C C . LEU A 1 86 ? 14.990 0.038 -9.692 1.00 90.62 86 LEU A C 1
ATOM 618 O O . LEU A 1 86 ? 15.139 1.226 -9.403 1.00 90.62 86 LEU A O 1
ATOM 622 N N . ILE A 1 87 ? 13.867 -0.452 -10.211 1.00 93.81 87 ILE A N 1
ATOM 623 C CA . ILE A 1 87 ? 12.615 0.298 -10.300 1.00 93.81 87 ILE A CA 1
ATOM 624 C C . ILE A 1 87 ? 11.586 -0.460 -9.464 1.00 93.81 87 ILE A C 1
ATOM 626 O O . ILE A 1 87 ? 11.287 -1.617 -9.745 1.00 93.81 87 ILE A O 1
ATOM 630 N N . ALA A 1 88 ? 11.070 0.187 -8.427 1.00 91.88 88 ALA A N 1
ATOM 631 C CA . ALA A 1 88 ? 10.060 -0.357 -7.531 1.00 91.88 88 ALA A CA 1
ATOM 632 C C . ALA A 1 88 ? 8.887 0.620 -7.405 1.00 91.88 88 ALA A C 1
ATOM 634 O O . ALA A 1 88 ? 9.060 1.828 -7.577 1.00 91.88 88 ALA A O 1
ATOM 635 N N . ALA A 1 89 ? 7.709 0.097 -7.080 1.00 92.88 89 ALA A N 1
ATOM 636 C CA . ALA A 1 89 ? 6.503 0.883 -6.867 1.00 92.88 89 ALA A CA 1
ATOM 637 C C . ALA A 1 89 ? 5.822 0.484 -5.558 1.00 92.88 89 ALA A C 1
ATOM 639 O O . ALA A 1 89 ? 5.781 -0.697 -5.206 1.00 92.88 89 ALA A O 1
ATOM 640 N N . TRP A 1 90 ? 5.255 1.468 -4.867 1.00 88.69 90 TRP A N 1
ATOM 641 C CA . TRP A 1 90 ? 4.341 1.240 -3.758 1.00 88.69 90 TRP A CA 1
ATOM 642 C C . TRP A 1 90 ? 2.914 1.192 -4.285 1.00 88.69 90 TRP A C 1
ATOM 644 O O . TRP A 1 90 ? 2.519 2.014 -5.115 1.00 88.69 90 TRP A O 1
ATOM 654 N N . ARG A 1 91 ? 2.132 0.240 -3.777 1.00 88.94 91 ARG A N 1
ATOM 655 C CA . ARG A 1 91 ? 0.719 0.085 -4.122 1.00 88.94 91 ARG A CA 1
ATOM 656 C C . ARG A 1 91 ? -0.151 0.163 -2.881 1.00 88.94 91 ARG A C 1
ATOM 658 O O . ARG A 1 91 ? 0.253 -0.303 -1.818 1.00 88.94 91 ARG A O 1
ATOM 665 N N . GLN A 1 92 ? -1.358 0.696 -3.022 1.00 87.81 92 GLN A N 1
ATOM 666 C CA . GLN A 1 92 ? -2.389 0.550 -2.001 1.00 87.81 92 GLN A CA 1
ATOM 667 C C . GLN A 1 92 ? -2.748 -0.933 -1.904 1.00 87.81 92 GLN A C 1
ATOM 669 O O . GLN A 1 92 ? -3.012 -1.591 -2.915 1.00 87.81 92 GLN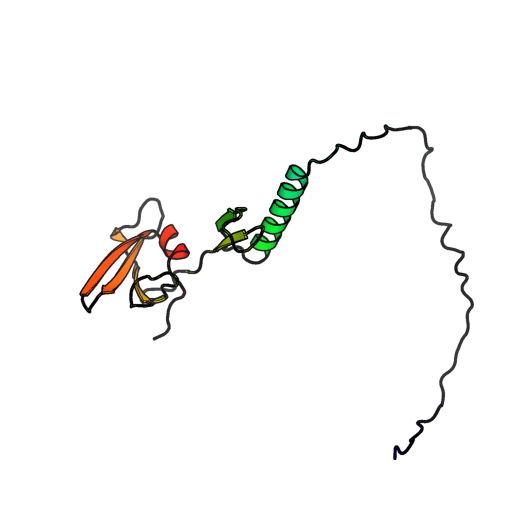 A O 1
ATOM 674 N N . THR A 1 93 ? -2.706 -1.481 -0.695 1.00 81.06 93 THR A N 1
ATOM 675 C CA . THR A 1 93 ? -2.898 -2.922 -0.477 1.00 81.06 93 THR A CA 1
ATOM 676 C C . THR A 1 93 ? -4.226 -3.253 0.188 1.00 81.06 93 THR A C 1
ATOM 678 O O . THR A 1 93 ? -4.566 -4.434 0.272 1.00 81.06 93 THR A O 1
ATOM 681 N N . THR A 1 94 ? -5.000 -2.231 0.574 1.00 87.94 94 THR A N 1
ATOM 682 C CA . THR A 1 94 ? -6.200 -2.400 1.396 1.00 87.94 94 THR A CA 1
ATOM 683 C C . THR A 1 94 ? -7.329 -1.456 1.049 1.00 87.94 94 THR A C 1
ATOM 685 O O . THR A 1 94 ? -7.121 -0.311 0.658 1.00 87.94 94 THR A O 1
ATOM 688 N N . VAL A 1 95 ? -8.539 -1.962 1.276 1.00 91.69 95 VAL A N 1
ATOM 689 C CA . VAL A 1 95 ? -9.788 -1.213 1.362 1.00 91.69 95 VAL A CA 1
ATOM 690 C C . VAL A 1 95 ? -10.445 -1.585 2.688 1.00 91.69 95 VAL A C 1
ATOM 692 O O . VAL A 1 95 ? -10.319 -2.716 3.154 1.00 91.69 95 VAL A O 1
ATOM 695 N N . TYR A 1 96 ? -11.127 -0.633 3.319 1.00 93.88 96 TYR A N 1
ATOM 696 C CA . TYR A 1 96 ? -11.869 -0.917 4.541 1.00 93.88 96 TYR A CA 1
ATOM 697 C C . TYR A 1 96 ? -13.176 -1.662 4.221 1.00 93.88 96 TYR A C 1
ATOM 699 O O . TYR A 1 96 ? -14.075 -1.113 3.585 1.00 93.88 96 TYR A O 1
ATOM 707 N N . GLU A 1 97 ? -13.287 -2.892 4.714 1.00 95.31 97 GLU A N 1
ATOM 708 C CA . GLU A 1 97 ? -14.398 -3.838 4.531 1.00 95.31 97 GLU A CA 1
ATOM 709 C C . GLU A 1 97 ? -15.178 -4.062 5.847 1.00 95.31 97 GLU A C 1
ATOM 711 O O . GLU A 1 97 ? -15.718 -5.139 6.120 1.00 95.31 97 GLU A O 1
ATOM 716 N N . GLY A 1 98 ? -15.194 -3.060 6.727 1.00 95.62 98 GLY A N 1
ATOM 717 C CA . GLY A 1 98 ? -15.808 -3.147 8.054 1.00 95.62 98 GLY A CA 1
ATOM 718 C C . GLY A 1 98 ? -14.818 -3.529 9.153 1.00 95.62 98 GLY A C 1
ATOM 719 O O . GLY A 1 98 ? -13.697 -3.962 8.876 1.00 95.62 98 GLY A O 1
ATOM 720 N N . ASP A 1 99 ? -15.253 -3.394 10.403 1.00 96.62 99 ASP A N 1
ATOM 721 C CA . ASP A 1 99 ? -14.420 -3.680 11.571 1.00 96.62 99 ASP A CA 1
ATOM 722 C C . ASP A 1 99 ? -13.983 -5.151 11.588 1.00 96.62 99 ASP A C 1
ATOM 724 O O . ASP A 1 99 ? -14.685 -6.032 11.067 1.00 96.62 99 ASP A O 1
ATOM 728 N N . GLY A 1 100 ? -12.796 -5.418 12.128 1.00 95.75 100 GLY A N 1
ATOM 729 C CA . GLY A 1 100 ? -12.242 -6.767 12.189 1.00 95.75 100 GLY A CA 1
ATOM 730 C C . GLY A 1 100 ? -10.726 -6.816 12.085 1.00 95.75 100 GLY A C 1
ATOM 731 O O . GLY A 1 100 ? -10.036 -5.809 12.210 1.00 95.75 100 GLY A O 1
ATOM 732 N N . TRP A 1 101 ? -10.208 -8.015 11.843 1.00 94.75 101 TRP A N 1
ATOM 733 C CA . TRP A 1 101 ? -8.776 -8.246 11.703 1.00 94.75 101 TRP A CA 1
ATOM 734 C C . TRP A 1 101 ? -8.309 -7.981 10.278 1.00 94.75 101 TRP A C 1
ATOM 736 O O . TRP A 1 101 ? -8.937 -8.438 9.328 1.00 94.75 101 TRP A O 1
ATOM 746 N N . TYR A 1 102 ? -7.196 -7.273 10.134 1.00 94.31 102 TYR A N 1
ATOM 747 C CA . TYR A 1 102 ? -6.545 -6.981 8.859 1.00 94.31 102 TYR A CA 1
ATOM 748 C C . TYR A 1 102 ? -5.094 -7.440 8.915 1.00 94.31 102 TYR A C 1
ATOM 750 O O . TYR A 1 102 ? -4.461 -7.377 9.970 1.00 94.31 102 TYR A O 1
ATOM 758 N N . ALA A 1 103 ? -4.568 -7.902 7.782 1.00 91.88 103 ALA A N 1
ATOM 759 C CA . ALA A 1 103 ? -3.169 -8.301 7.671 1.00 91.88 103 ALA A CA 1
ATOM 760 C C . ALA A 1 103 ? -2.226 -7.093 7.807 1.00 91.88 103 ALA A C 1
ATOM 762 O O . ALA A 1 103 ? -2.577 -5.977 7.425 1.00 91.88 103 ALA A O 1
ATOM 763 N N . VAL A 1 104 ? -0.997 -7.317 8.273 1.00 87.88 104 VAL A N 1
ATOM 764 C CA . VAL A 1 104 ? 0.052 -6.288 8.353 1.00 87.88 104 VAL A CA 1
ATOM 765 C C . VAL A 1 104 ? 1.276 -6.750 7.555 1.00 87.88 104 VAL A C 1
ATOM 767 O O . VAL A 1 104 ? 2.184 -7.372 8.105 1.00 87.88 104 VAL A O 1
ATOM 770 N N . PRO A 1 105 ? 1.342 -6.457 6.244 1.00 73.50 105 PRO A N 1
ATOM 771 C CA . PRO A 1 105 ? 2.363 -7.023 5.360 1.00 73.50 105 PRO A CA 1
ATOM 772 C C . PRO A 1 105 ? 3.799 -6.551 5.656 1.00 73.50 105 PRO A C 1
ATOM 774 O O . PRO A 1 105 ? 4.743 -7.146 5.149 1.00 73.50 105 PRO A O 1
ATOM 777 N N . HIS A 1 106 ? 3.973 -5.487 6.450 1.00 68.62 106 HIS A N 1
ATOM 778 C CA . HIS A 1 106 ? 5.275 -4.872 6.756 1.00 68.62 106 HIS A CA 1
ATOM 779 C C . HIS A 1 106 ? 5.541 -4.792 8.270 1.00 68.62 106 HIS A C 1
ATOM 781 O O . HIS A 1 106 ? 6.306 -3.948 8.741 1.00 68.62 106 HIS A O 1
ATOM 787 N N . SER A 1 107 ? 4.888 -5.662 9.044 1.00 62.88 107 SER A N 1
ATOM 788 C CA . SER A 1 107 ? 5.046 -5.729 10.493 1.00 62.88 107 SER A CA 1
ATOM 789 C C . SER A 1 107 ? 6.463 -6.178 10.862 1.00 62.88 107 SER A C 1
ATOM 791 O O . SER A 1 107 ? 6.903 -7.254 10.472 1.00 62.88 107 SER A O 1
ATOM 793 N N . ARG A 1 108 ? 7.186 -5.366 11.645 1.00 58.78 108 ARG A N 1
ATOM 794 C CA . ARG A 1 108 ? 8.350 -5.837 12.428 1.00 58.78 108 ARG A CA 1
ATOM 795 C C . ARG A 1 108 ? 7.926 -6.481 13.755 1.00 58.78 108 ARG A C 1
ATOM 797 O O . ARG A 1 108 ? 8.775 -6.755 14.598 1.00 58.78 108 ARG A O 1
ATOM 804 N N . ILE A 1 109 ? 6.623 -6.625 13.968 1.00 58.62 109 ILE A N 1
ATOM 805 C CA . ILE A 1 109 ? 6.005 -7.115 15.193 1.00 58.62 109 ILE A CA 1
ATOM 806 C C . ILE A 1 109 ? 5.623 -8.580 14.956 1.00 58.62 109 ILE A C 1
ATOM 808 O O . ILE A 1 109 ? 5.316 -8.966 13.832 1.00 58.62 109 ILE A O 1
ATOM 812 N N . GLU A 1 110 ? 5.660 -9.396 16.008 1.00 61.66 110 GLU A N 1
ATOM 813 C CA . GLU A 1 110 ? 5.349 -10.833 15.940 1.00 61.66 110 GLU A CA 1
ATOM 814 C C . GLU A 1 110 ? 3.921 -11.127 15.451 1.00 61.66 110 GLU A C 1
ATOM 816 O O . GLU A 1 110 ? 3.687 -12.189 14.882 1.00 61.66 110 GLU A O 1
ATOM 821 N N . ASP A 1 111 ? 2.988 -10.186 15.630 1.00 71.50 111 ASP A N 1
ATOM 822 C CA . ASP A 1 111 ? 1.639 -10.289 15.082 1.00 71.50 111 ASP A CA 1
ATOM 823 C C . ASP A 1 111 ? 1.605 -9.806 13.623 1.00 71.50 111 ASP A C 1
ATOM 825 O O . ASP A 1 111 ? 1.939 -8.660 13.291 1.00 71.50 111 ASP A O 1
ATOM 829 N N . ASP A 1 112 ? 1.143 -10.694 12.746 1.00 85.75 112 ASP A N 1
ATOM 830 C CA . ASP A 1 112 ? 0.918 -10.465 11.316 1.00 85.75 112 ASP A CA 1
ATOM 831 C C . ASP A 1 112 ? -0.443 -9.806 11.026 1.00 85.75 112 ASP A C 1
ATOM 833 O O . ASP A 1 112 ? -0.852 -9.663 9.866 1.00 85.75 112 ASP A O 1
ATOM 837 N N . ARG A 1 113 ? 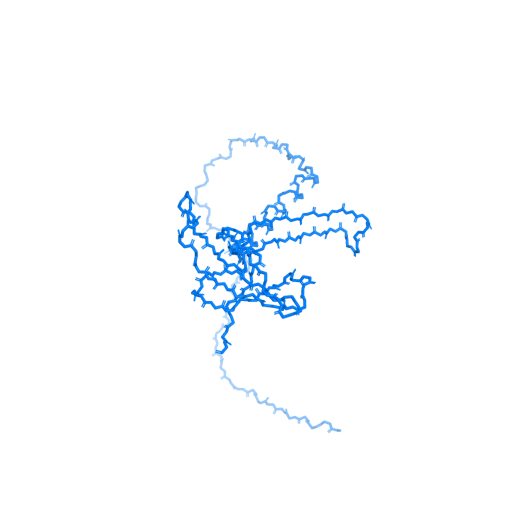-1.147 -9.384 12.082 1.00 90.06 113 ARG A N 1
ATOM 838 C CA . ARG A 1 113 ? -2.503 -8.845 12.032 1.00 90.06 113 ARG A CA 1
ATOM 839 C C . ARG A 1 113 ? -2.744 -7.749 13.066 1.00 90.06 113 ARG A C 1
ATOM 841 O O . ARG A 1 113 ? -2.178 -7.748 14.154 1.00 90.06 113 ARG A O 1
ATOM 848 N N . VAL A 1 114 ? -3.658 -6.845 12.739 1.00 92.31 114 VAL A N 1
ATOM 849 C CA . VAL A 1 114 ? -4.185 -5.815 13.646 1.00 92.31 114 VAL A CA 1
ATOM 850 C C . VAL A 1 114 ? -5.703 -5.840 13.636 1.00 92.31 114 VAL A C 1
ATOM 852 O O . VAL A 1 114 ? -6.315 -6.195 12.627 1.00 92.31 114 VAL A O 1
ATOM 855 N N . PHE A 1 115 ? -6.318 -5.438 14.741 1.00 94.19 115 PHE A N 1
ATOM 856 C CA . PHE A 1 115 ? -7.748 -5.173 14.785 1.00 94.19 115 PHE A CA 1
ATOM 857 C C . PHE A 1 115 ? -8.010 -3.727 14.364 1.00 94.19 115 PHE A C 1
ATOM 859 O O . PHE A 1 115 ? -7.344 -2.806 14.836 1.00 94.19 115 PHE A O 1
ATOM 866 N N . VAL A 1 116 ? -8.954 -3.530 13.452 1.00 95.75 116 VAL A N 1
ATOM 867 C CA . VAL A 1 116 ? -9.277 -2.237 12.849 1.00 95.75 116 VAL A CA 1
ATOM 868 C C . VAL A 1 116 ? -10.723 -1.905 13.156 1.00 95.75 116 VAL A C 1
ATOM 870 O O . VAL A 1 116 ? -11.615 -2.704 12.873 1.00 95.75 116 VAL A O 1
ATOM 873 N N . GLU A 1 117 ? -10.942 -0.706 13.685 1.00 97.44 117 GLU A N 1
ATOM 874 C CA . GLU A 1 117 ? -12.263 -0.182 14.021 1.00 97.44 117 GLU A CA 1
ATOM 875 C C . GLU A 1 117 ? -12.478 1.205 13.417 1.00 97.44 117 GLU A C 1
ATOM 877 O O . GLU A 1 117 ? -11.571 2.044 13.416 1.00 97.44 117 GLU A O 1
ATOM 882 N N . ARG A 1 118 ? -13.691 1.520 12.958 1.00 97.00 118 ARG A N 1
ATOM 883 C CA . ARG A 1 118 ? -14.034 2.900 12.589 1.00 97.00 118 ARG A CA 1
ATOM 884 C C . ARG A 1 118 ? -14.000 3.818 13.802 1.00 97.00 118 ARG A C 1
ATOM 886 O O . ARG A 1 118 ? -14.534 3.521 14.865 1.00 97.00 118 ARG A O 1
ATOM 893 N N . SER A 1 119 ? -13.431 5.006 13.608 1.00 96.56 119 SER A N 1
ATOM 894 C CA . SER A 1 119 ? -13.352 6.040 14.637 1.00 96.56 119 SER A CA 1
ATOM 895 C C . SER A 1 119 ? -13.980 7.363 14.178 1.00 96.56 119 SER A C 1
ATOM 897 O O . SER A 1 119 ? -13.265 8.345 13.996 1.00 96.56 119 SER A O 1
ATOM 899 N N . PRO A 1 120 ? -15.324 7.442 14.031 1.00 95.69 120 PRO A N 1
ATOM 900 C CA . PRO A 1 120 ? -15.995 8.637 13.504 1.00 95.69 120 PRO A CA 1
ATOM 901 C C . PRO A 1 120 ? -15.712 9.915 14.302 1.00 95.69 120 PRO A C 1
ATOM 903 O O . PRO A 1 120 ? -15.709 11.008 13.754 1.00 95.69 120 PRO A O 1
ATOM 906 N N . LYS A 1 121 ? -15.424 9.784 15.604 1.00 96.31 121 LYS A N 1
ATOM 907 C CA . LYS A 1 121 ? -15.066 10.910 16.483 1.00 96.31 121 LYS A CA 1
ATOM 908 C C . LYS A 1 121 ? -13.760 11.612 16.084 1.00 96.31 121 LYS A C 1
ATOM 910 O O . LYS A 1 121 ? -13.515 12.718 16.552 1.00 96.31 121 LYS A O 1
ATOM 915 N N . HIS A 1 122 ? -12.917 10.963 15.283 1.00 96.12 122 HIS A N 1
ATOM 916 C CA . HIS A 1 122 ? -11.639 11.497 14.810 1.00 96.12 122 HIS A CA 1
ATOM 917 C C . HIS A 1 122 ? -11.686 11.960 13.350 1.00 96.12 122 HIS A C 1
ATOM 919 O O . HIS A 1 122 ? -10.693 12.510 12.872 1.00 96.12 122 HIS A O 1
ATOM 925 N N . ASP A 1 123 ? -12.814 11.763 12.658 1.00 96.44 123 ASP A N 1
ATOM 926 C CA . ASP A 1 123 ? -12.977 12.198 11.276 1.00 96.44 123 ASP A CA 1
ATOM 927 C C . ASP A 1 123 ? -12.778 13.711 11.171 1.00 96.44 123 ASP A C 1
ATOM 929 O O . ASP A 1 123 ? -13.316 14.499 11.954 1.00 96.44 123 ASP A O 1
ATOM 933 N N . ARG A 1 124 ? -11.978 14.126 10.192 1.00 95.69 124 ARG A N 1
ATOM 934 C CA . ARG A 1 124 ? -11.629 15.531 9.971 1.00 95.69 124 ARG A CA 1
ATOM 935 C C . ARG A 1 124 ? -11.322 15.762 8.505 1.00 95.69 124 ARG A C 1
ATOM 937 O O . ARG A 1 124 ? -10.805 14.874 7.835 1.00 95.69 124 ARG A O 1
ATOM 944 N N . ASN A 1 125 ? -11.646 16.954 8.009 1.00 94.88 125 ASN A N 1
ATOM 945 C CA . ASN A 1 125 ? -11.430 17.347 6.611 1.00 94.88 125 ASN A CA 1
ATOM 946 C C . ASN A 1 125 ? -12.049 16.373 5.583 1.00 94.88 125 ASN A C 1
ATOM 948 O O . ASN A 1 125 ? -11.504 16.190 4.501 1.00 94.88 125 ASN A O 1
ATOM 952 N N . GLY A 1 126 ? -13.167 15.723 5.930 1.00 94.25 126 GLY A N 1
ATOM 953 C CA . GLY A 1 126 ? -13.831 14.735 5.068 1.00 94.25 126 GLY A CA 1
ATOM 954 C C . GLY A 1 126 ? -13.133 13.372 4.978 1.00 94.25 126 GLY A C 1
ATOM 955 O O . GLY A 1 126 ? -13.607 12.503 4.253 1.00 94.25 126 GLY A O 1
ATOM 956 N N . GLU A 1 127 ? -12.039 13.158 5.711 1.00 96.44 127 GLU A N 1
ATOM 957 C CA . GLU A 1 127 ? -11.318 11.888 5.752 1.00 96.44 127 GLU A CA 1
ATOM 958 C C . GLU A 1 127 ? -11.813 11.013 6.910 1.00 96.44 127 GLU A C 1
ATOM 960 O O . GLU A 1 127 ? -12.025 11.501 8.027 1.00 96.44 127 GLU A O 1
ATOM 965 N N . ARG A 1 128 ? -11.963 9.708 6.653 1.00 97.00 128 ARG A N 1
ATOM 966 C CA . ARG A 1 128 ? -12.304 8.719 7.679 1.00 97.00 128 ARG A CA 1
ATOM 967 C C . ARG A 1 128 ? -11.078 8.343 8.499 1.00 97.00 128 ARG A C 1
ATOM 969 O O . ARG A 1 128 ? -9.973 8.224 7.978 1.00 97.00 128 ARG A O 1
ATOM 976 N N . TRP A 1 129 ? -11.291 8.110 9.785 1.00 97.44 129 TRP A N 1
ATOM 977 C CA . TRP A 1 129 ? -10.256 7.678 10.718 1.00 97.44 129 TRP A CA 1
ATOM 978 C C . TRP A 1 129 ? -10.548 6.294 11.294 1.00 97.44 129 TRP A C 1
ATOM 980 O O . TRP A 1 129 ? -11.701 5.908 11.515 1.00 97.44 129 TRP A O 1
ATOM 990 N N . PHE A 1 130 ? -9.492 5.541 11.561 1.00 97.38 130 PHE A N 1
ATOM 991 C CA . PHE A 1 130 ? -9.565 4.183 12.083 1.00 97.38 130 PHE A CA 1
ATOM 992 C C . PHE A 1 130 ? -8.777 4.079 13.378 1.00 97.38 130 PHE A C 1
ATOM 994 O O . PHE A 1 130 ? -7.717 4.685 13.509 1.00 97.38 130 PHE A O 1
ATOM 1001 N N . ARG A 1 131 ? -9.283 3.316 14.342 1.00 97.31 131 ARG A N 1
ATOM 1002 C CA . ARG A 1 131 ? -8.498 2.848 15.479 1.00 97.31 131 ARG A CA 1
ATOM 1003 C C . ARG A 1 131 ? -7.862 1.527 15.074 1.00 97.31 131 ARG A C 1
ATOM 1005 O O . ARG A 1 131 ? -8.566 0.612 14.663 1.00 97.31 131 ARG A O 1
ATOM 1012 N N . ILE A 1 132 ? -6.545 1.459 15.181 1.00 94.44 132 ILE A N 1
ATOM 1013 C CA . ILE A 1 132 ? -5.766 0.257 14.917 1.00 94.44 132 ILE A CA 1
ATOM 1014 C C . ILE A 1 132 ? -5.251 -0.257 16.252 1.00 94.44 132 ILE A C 1
ATOM 1016 O O . ILE A 1 132 ? -4.572 0.483 16.967 1.00 94.44 132 ILE A O 1
ATOM 1020 N N . THR A 1 133 ? -5.564 -1.506 16.577 1.00 93.31 133 THR A N 1
ATOM 1021 C CA . THR A 1 133 ? -5.126 -2.183 17.795 1.00 93.31 133 THR A CA 1
ATOM 1022 C C . THR A 1 133 ? -4.231 -3.362 17.436 1.00 93.31 133 THR A C 1
ATOM 1024 O O . THR A 1 133 ? -4.651 -4.296 16.757 1.00 93.31 133 THR A O 1
ATOM 1027 N N . SER A 1 134 ? -2.989 -3.325 17.911 1.00 89.38 134 SER A N 1
ATOM 1028 C CA . SER A 1 134 ? -2.023 -4.426 17.828 1.00 89.38 134 SER A CA 1
ATOM 1029 C C . SER A 1 134 ? -1.791 -5.022 19.214 1.00 89.38 134 SER A C 1
ATOM 1031 O O . SER A 1 134 ? -1.939 -4.319 20.217 1.00 89.38 134 SER A O 1
ATOM 1033 N N . TYR A 1 135 ? -1.350 -6.275 19.287 1.00 82.31 135 TYR A N 1
ATOM 1034 C CA . TYR A 1 135 ? -1.025 -6.930 20.551 1.00 82.31 135 TYR A CA 1
ATOM 1035 C C . TYR A 1 135 ? 0.483 -7.181 20.628 1.00 82.31 135 TYR A C 1
ATOM 1037 O O . TYR A 1 135 ? 1.077 -7.794 19.751 1.00 82.31 135 TYR A O 1
ATOM 1045 N N . TYR A 1 136 ? 1.127 -6.671 21.679 1.00 75.75 136 TYR A N 1
ATOM 1046 C CA . TYR A 1 136 ? 2.544 -6.913 21.952 1.00 75.75 136 TYR A CA 1
ATOM 1047 C C . TYR A 1 136 ? 2.675 -7.615 23.298 1.00 75.75 136 TYR A C 1
ATOM 1049 O O . TYR A 1 136 ? 2.327 -7.037 24.330 1.00 75.75 136 TYR A O 1
ATOM 1057 N N . GLY A 1 137 ? 3.121 -8.874 23.304 1.00 77.69 137 GLY A N 1
ATOM 1058 C CA . GLY A 1 137 ? 3.217 -9.670 24.533 1.00 77.69 137 GLY A CA 1
ATOM 1059 C C . GLY A 1 137 ? 1.907 -9.684 25.334 1.00 77.69 137 GLY A C 1
ATOM 1060 O O . GLY A 1 137 ? 1.918 -9.438 26.540 1.00 77.69 137 GLY A O 1
ATOM 1061 N N . ASN A 1 138 ? 0.773 -9.888 24.651 1.00 78.38 138 ASN A N 1
ATOM 1062 C CA . ASN A 1 138 ? -0.597 -9.836 25.190 1.00 78.38 138 ASN A CA 1
ATOM 1063 C C . ASN A 1 138 ? -1.073 -8.470 25.719 1.00 78.38 138 ASN A C 1
ATOM 1065 O O . ASN A 1 138 ? -2.153 -8.384 26.305 1.00 78.38 138 ASN A O 1
ATOM 1069 N N . ARG A 1 139 ? -0.316 -7.386 25.513 1.00 84.50 139 ARG A N 1
ATOM 1070 C CA . ARG A 1 139 ? -0.756 -6.026 25.847 1.00 84.50 139 ARG A CA 1
ATOM 1071 C C . ARG A 1 139 ? -1.283 -5.327 24.594 1.00 84.50 139 ARG A C 1
ATOM 1073 O O . ARG A 1 139 ? -0.529 -5.213 23.625 1.00 84.50 139 ARG A O 1
ATOM 1080 N N . PRO A 1 140 ? -2.537 -4.844 24.591 1.00 88.94 140 PRO A N 1
ATOM 1081 C CA . PRO A 1 140 ? -3.051 -4.082 23.466 1.00 88.94 140 PRO A CA 1
ATOM 1082 C C . PRO A 1 140 ? -2.394 -2.697 23.432 1.00 88.94 140 PRO A C 1
ATOM 1084 O O . PRO A 1 140 ? -2.377 -1.975 24.430 1.00 88.94 140 PRO A O 1
ATOM 1087 N N . ALA A 1 141 ? -1.884 -2.314 22.268 1.00 89.81 141 ALA A N 1
ATOM 1088 C CA . ALA A 1 141 ? -1.495 -0.948 21.942 1.00 89.81 141 ALA A CA 1
ATOM 1089 C C . ALA A 1 141 ? -2.436 -0.440 20.851 1.00 89.81 141 ALA A C 1
ATOM 1091 O O . ALA A 1 141 ? -2.801 -1.192 19.951 1.00 89.81 141 ALA A O 1
ATOM 1092 N N . SER A 1 142 ? -2.891 0.810 20.948 1.00 92.25 142 SER A N 1
ATOM 1093 C CA . SER A 1 142 ? -3.836 1.364 19.976 1.00 92.25 142 SER A CA 1
ATOM 1094 C C . SER A 1 142 ? -3.464 2.772 19.554 1.00 92.25 142 SER A C 1
ATOM 1096 O O . SER A 1 142 ? -3.149 3.612 20.395 1.00 92.25 142 SER A O 1
ATOM 1098 N N . ALA A 1 143 ? -3.567 3.036 18.257 1.00 93.38 143 ALA A N 1
ATOM 1099 C CA . ALA A 1 143 ? -3.390 4.354 17.663 1.00 93.38 143 ALA A CA 1
ATOM 1100 C C . ALA A 1 143 ? -4.568 4.673 16.738 1.00 93.38 143 ALA A C 1
ATOM 1102 O O . ALA A 1 143 ? -5.290 3.775 16.304 1.00 93.38 143 ALA A O 1
ATOM 1103 N N . VAL A 1 144 ? -4.781 5.960 16.464 1.00 95.94 144 VAL A N 1
ATOM 1104 C CA . VAL A 1 144 ? -5.743 6.402 15.450 1.00 95.94 144 VAL A CA 1
ATOM 1105 C C . VAL A 1 144 ? -4.999 6.800 14.184 1.00 95.94 144 VAL A C 1
ATOM 1107 O O . VAL A 1 144 ? -4.019 7.541 14.247 1.00 95.94 144 VAL A O 1
ATOM 1110 N N . THR A 1 145 ? -5.480 6.315 13.047 1.00 95.12 145 THR A N 1
ATOM 1111 C CA . THR A 1 145 ? -4.816 6.424 11.749 1.00 95.12 145 THR A CA 1
ATOM 1112 C C . THR A 1 145 ? -5.818 6.927 10.707 1.00 95.12 145 THR A C 1
ATOM 1114 O O . THR A 1 145 ? -6.944 6.422 10.662 1.00 95.12 145 THR A O 1
ATOM 1117 N N . PRO A 1 146 ? -5.452 7.915 9.873 1.00 96.50 146 PRO A N 1
ATOM 1118 C CA . PRO A 1 146 ? -6.294 8.356 8.766 1.00 96.50 146 PRO A CA 1
ATOM 1119 C C . PRO A 1 146 ? -6.417 7.279 7.685 1.00 96.50 146 PRO A C 1
ATOM 1121 O O . PRO A 1 146 ? -5.528 6.440 7.512 1.00 96.50 146 PRO A O 1
ATOM 1124 N N . GLU A 1 147 ? -7.490 7.333 6.901 1.00 95.31 147 GLU A N 1
ATOM 1125 C CA . GLU A 1 147 ? -7.725 6.386 5.814 1.00 95.31 147 GLU A CA 1
ATOM 1126 C C . GLU A 1 147 ? -6.594 6.340 4.786 1.00 95.31 147 GLU A C 1
ATOM 1128 O O . GLU A 1 147 ? -6.190 5.251 4.378 1.00 95.31 147 GLU A O 1
ATOM 1133 N N . SER A 1 148 ? -6.023 7.491 4.430 1.00 93.25 148 SER A N 1
ATOM 1134 C CA . SER A 1 148 ? -4.902 7.572 3.489 1.00 93.25 148 SER A CA 1
ATOM 1135 C C . SER A 1 148 ? -3.650 6.811 3.938 1.00 93.25 148 SER A C 1
ATOM 1137 O O . SER A 1 148 ? -2.912 6.316 3.083 1.00 93.25 148 SER A O 1
ATOM 1139 N N . SER A 1 149 ? -3.406 6.692 5.246 1.00 91.88 149 SER A N 1
ATOM 1140 C CA . SER A 1 149 ? -2.345 5.840 5.803 1.00 91.88 149 SER A CA 1
ATOM 1141 C C . SER A 1 149 ? -2.791 4.384 5.874 1.00 91.88 149 SER A C 1
ATOM 1143 O O . SER A 1 149 ? -2.035 3.486 5.505 1.00 91.88 149 SER A O 1
ATOM 1145 N N . PHE A 1 150 ? -4.040 4.143 6.283 1.00 93.00 150 PHE A N 1
ATOM 1146 C CA . PHE A 1 150 ? -4.584 2.795 6.423 1.00 93.00 150 PHE A CA 1
ATOM 1147 C C . PHE A 1 150 ? -4.494 1.977 5.119 1.00 93.00 150 PHE A C 1
ATOM 1149 O O . PHE A 1 150 ? -3.981 0.860 5.116 1.00 93.00 150 PHE A O 1
ATOM 1156 N N . ILE A 1 151 ? -4.909 2.552 3.988 1.00 92.12 151 ILE A N 1
ATOM 1157 C CA . ILE A 1 151 ? -4.908 1.858 2.686 1.00 92.12 151 ILE A CA 1
ATOM 1158 C C . ILE A 1 151 ? -3.498 1.538 2.149 1.00 92.12 151 ILE A C 1
ATOM 1160 O O . ILE A 1 151 ? -3.350 0.706 1.247 1.00 92.12 151 ILE A O 1
ATOM 1164 N N . LYS A 1 152 ? -2.463 2.208 2.676 1.00 89.69 152 LYS A N 1
ATOM 1165 C CA . LYS A 1 152 ? -1.057 2.041 2.274 1.00 89.69 152 LYS A CA 1
ATOM 1166 C C . LYS A 1 152 ? -0.323 1.021 3.140 1.00 89.69 152 LYS A C 1
ATOM 1168 O O . LYS A 1 152 ? 0.472 0.249 2.615 1.00 89.69 152 LYS A O 1
ATOM 1173 N N . GLU A 1 153 ? -0.575 1.034 4.446 1.00 87.56 153 GLU A N 1
ATOM 1174 C CA . GLU A 1 153 ? 0.239 0.305 5.428 1.00 87.56 153 GLU A CA 1
ATOM 1175 C C . GLU A 1 153 ? -0.314 -1.078 5.792 1.00 87.56 153 GLU A C 1
ATOM 1177 O O . GLU A 1 153 ? 0.450 -1.978 6.148 1.00 87.56 153 GLU A O 1
ATOM 1182 N N . TYR A 1 154 ? -1.628 -1.268 5.682 1.00 90.31 154 TYR A N 1
ATOM 1183 C CA . TYR A 1 154 ? -2.299 -2.504 6.082 1.00 90.31 154 TYR A CA 1
ATOM 1184 C C . TYR A 1 154 ? -2.693 -3.326 4.863 1.00 90.31 154 TYR A C 1
ATOM 1186 O O . TYR A 1 154 ? -2.818 -2.789 3.767 1.00 90.31 154 TYR A O 1
ATOM 1194 N N . GLY A 1 155 ? -2.887 -4.629 5.051 1.00 90.38 155 GLY A N 1
ATOM 1195 C CA . GLY A 1 155 ? -3.336 -5.596 4.048 1.00 90.38 155 GLY A CA 1
ATOM 1196 C C . GLY A 1 155 ? -4.806 -5.996 4.230 1.00 90.38 155 GLY A C 1
ATOM 1197 O O . GLY A 1 155 ? -5.495 -5.487 5.106 1.00 90.38 155 GLY A O 1
ATOM 1198 N N . ARG A 1 156 ? -5.280 -6.926 3.392 1.00 91.94 156 ARG A N 1
ATOM 1199 C CA . ARG A 1 156 ? -6.687 -7.367 3.338 1.00 91.94 156 ARG A CA 1
ATOM 1200 C C . ARG A 1 156 ? -7.297 -7.700 4.706 1.00 91.94 156 ARG A C 1
ATOM 1202 O O . ARG A 1 156 ? -6.597 -8.172 5.609 1.00 91.94 156 ARG A O 1
ATOM 1209 N N . LYS A 1 157 ? -8.625 -7.579 4.796 1.00 94.25 157 LYS A N 1
ATOM 1210 C CA . LYS A 1 157 ? -9.397 -8.128 5.910 1.00 94.25 157 LYS A CA 1
ATOM 1211 C C . LYS A 1 157 ? -9.225 -9.648 5.971 1.00 94.25 157 LYS A C 1
ATOM 1213 O O . LYS A 1 157 ? -9.164 -10.335 4.949 1.00 94.25 157 LYS A O 1
ATOM 1218 N N . LEU A 1 158 ? -9.117 -10.169 7.184 1.00 93.12 158 LEU A N 1
ATOM 1219 C CA . LEU A 1 158 ? -9.005 -11.586 7.482 1.00 93.12 158 LEU A CA 1
ATOM 1220 C C . LEU A 1 158 ? -10.389 -12.113 7.866 1.00 93.12 158 LEU A C 1
ATOM 1222 O O . LEU A 1 158 ? -11.032 -11.590 8.776 1.00 93.12 158 LEU A O 1
ATOM 1226 N N . SER A 1 159 ? -10.845 -13.149 7.166 1.00 85.12 159 SER A N 1
ATOM 1227 C CA . SER A 1 159 ? -12.001 -13.943 7.576 1.00 85.12 159 SER A CA 1
ATOM 1228 C C . SER A 1 159 ? -11.559 -14.883 8.697 1.00 85.12 159 SER A C 1
ATOM 1230 O O . SER A 1 159 ? -10.751 -15.781 8.446 1.00 85.12 159 SER A O 1
ATOM 1232 N N . LEU A 1 160 ? -12.041 -14.639 9.913 1.00 66.94 160 LEU A N 1
ATOM 1233 C CA . LEU A 1 160 ? -11.917 -15.563 11.041 1.00 66.94 160 LEU A CA 1
ATOM 1234 C C . LEU A 1 160 ? -13.182 -16.406 11.174 1.00 66.94 160 LEU A C 1
ATOM 1236 O O . LEU A 1 160 ? -14.270 -15.854 10.895 1.00 66.94 160 LEU A O 1
#

Secondary structure (DSSP, 8-state):
-PPP----------------TT-------------------------HHHHHHHHHHHHHHHHHHH-TTEEEEEEE--TTSSSS-EEEEEE------SSEEEE-TT--SS-SEEEEEE-GGG-BTTB-EEEEEEEETTEEEEEEEEHHHHHHH--PBP--